Protein AF-A0A970JSK6-F1 (afdb_monomer_lite)

Radius of gyration: 18.25 Å; chains: 1; bounding box: 42×21×58 Å

Structure (mmCIF, N/CA/C/O backbone):
data_AF-A0A970JSK6-F1
#
_entry.id   AF-A0A970JSK6-F1
#
loop_
_atom_site.group_PDB
_atom_site.id
_atom_site.type_symbol
_atom_site.label_atom_id
_atom_site.label_alt_id
_atom_site.label_comp_id
_atom_site.label_asym_id
_atom_site.label_entity_id
_atom_site.label_seq_id
_atom_site.pdbx_PDB_ins_code
_atom_site.Cartn_x
_atom_site.Cartn_y
_atom_site.Cartn_z
_atom_site.occupancy
_atom_site.B_iso_or_equiv
_atom_site.auth_seq_id
_atom_site.auth_comp_id
_atom_site.auth_asym_id
_atom_site.auth_atom_id
_atom_site.pdbx_PDB_model_num
ATOM 1 N N . ASP A 1 1 ? -21.200 -3.493 7.244 1.00 70.06 1 ASP A N 1
ATOM 2 C CA . ASP A 1 1 ? -21.980 -3.657 5.998 1.00 70.06 1 ASP A CA 1
ATOM 3 C C . ASP A 1 1 ? -21.885 -2.458 5.068 1.00 70.06 1 ASP A C 1
ATOM 5 O O . ASP A 1 1 ? -21.465 -2.655 3.939 1.00 70.06 1 ASP A O 1
ATOM 9 N N . ASP A 1 2 ? -22.147 -1.233 5.534 1.00 89.06 2 ASP A N 1
ATOM 10 C CA . ASP A 1 2 ? -22.058 -0.012 4.705 1.00 89.06 2 ASP A CA 1
ATOM 11 C C . ASP A 1 2 ? -20.698 0.167 3.986 1.00 89.06 2 ASP A C 1
ATOM 13 O O . ASP A 1 2 ? -20.644 0.281 2.766 1.00 89.06 2 ASP A O 1
ATOM 17 N N . VAL A 1 3 ? -19.576 0.049 4.708 1.00 91.75 3 VAL A N 1
ATOM 18 C CA . VAL A 1 3 ? -18.224 0.194 4.122 1.00 91.75 3 VAL A CA 1
ATOM 19 C C . VAL A 1 3 ? -17.945 -0.815 2.999 1.00 91.75 3 VAL A C 1
ATOM 21 O O . VAL A 1 3 ? -17.357 -0.470 1.978 1.00 91.75 3 VAL A O 1
ATOM 24 N N . ARG A 1 4 ? -18.391 -2.067 3.158 1.00 92.44 4 ARG A N 1
ATOM 25 C CA . ARG A 1 4 ? -18.199 -3.117 2.144 1.00 92.44 4 ARG A CA 1
ATOM 26 C C . ARG A 1 4 ? -18.942 -2.796 0.857 1.00 92.44 4 ARG A C 1
ATOM 28 O O . ARG A 1 4 ? -18.414 -3.032 -0.226 1.00 92.44 4 ARG A O 1
ATOM 35 N N . GLN A 1 5 ? -20.150 -2.250 0.990 1.00 94.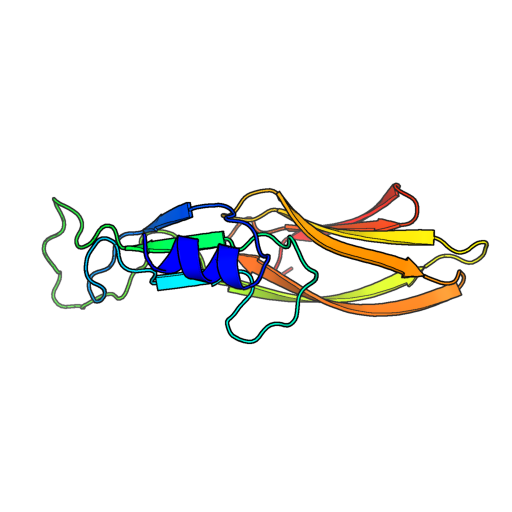25 5 GLN A N 1
ATOM 36 C CA . GLN A 1 5 ? -20.944 -1.822 -0.152 1.00 94.25 5 GLN A CA 1
ATOM 37 C C . GLN A 1 5 ? -20.266 -0.655 -0.873 1.00 94.25 5 GLN A C 1
ATOM 39 O O . GLN A 1 5 ? -20.123 -0.710 -2.086 1.00 94.25 5 GLN A O 1
ATOM 44 N N . GLN A 1 6 ? -19.741 0.331 -0.139 1.00 94.12 6 GLN A N 1
ATOM 45 C CA . GLN A 1 6 ? -19.009 1.458 -0.731 1.00 94.12 6 GLN A CA 1
ATOM 46 C C . GLN A 1 6 ? -17.767 1.008 -1.516 1.00 94.12 6 GLN A C 1
ATOM 48 O O . GLN A 1 6 ? -17.524 1.497 -2.617 1.00 94.12 6 GLN A O 1
ATOM 53 N N . ILE A 1 7 ? -17.003 0.045 -0.987 1.00 95.69 7 ILE A N 1
ATOM 54 C CA . ILE A 1 7 ? -15.864 -0.560 -1.697 1.00 95.69 7 ILE A CA 1
ATOM 55 C C . ILE A 1 7 ? -16.340 -1.212 -3.005 1.00 95.69 7 ILE A C 1
ATOM 57 O O . ILE A 1 7 ? -15.760 -0.968 -4.064 1.00 95.69 7 ILE A O 1
ATOM 61 N N . ALA A 1 8 ? -17.410 -2.007 -2.947 1.00 95.44 8 ALA A N 1
ATOM 62 C CA . ALA A 1 8 ? -17.946 -2.698 -4.116 1.00 95.44 8 ALA A CA 1
ATOM 63 C C . ALA A 1 8 ? -18.519 -1.735 -5.173 1.00 95.44 8 ALA A C 1
ATOM 65 O O . ALA A 1 8 ? -18.286 -1.935 -6.364 1.00 95.44 8 ALA A O 1
ATOM 66 N N . ASP A 1 9 ? -19.216 -0.676 -4.753 1.00 96.44 9 ASP A N 1
ATOM 67 C CA . ASP A 1 9 ? -19.825 0.328 -5.638 1.00 96.44 9 ASP A CA 1
ATOM 68 C C . ASP A 1 9 ? -18.771 1.119 -6.429 1.00 96.44 9 ASP A C 1
ATOM 70 O O . ASP A 1 9 ? -19.024 1.553 -7.553 1.00 96.44 9 ASP A O 1
ATOM 74 N N . LEU A 1 10 ? -17.564 1.258 -5.873 1.00 95.25 10 LEU A N 1
ATOM 75 C CA . LEU A 1 10 ? -16.401 1.847 -6.544 1.00 95.25 10 LEU A CA 1
ATOM 76 C C . LEU A 1 10 ? -15.659 0.851 -7.456 1.00 95.25 10 LEU A C 1
ATOM 78 O O . LEU A 1 10 ? -14.653 1.206 -8.067 1.00 95.25 10 LEU A O 1
ATOM 82 N N . GLY A 1 11 ? -16.119 -0.400 -7.548 1.00 96.38 11 GLY A N 1
ATOM 83 C CA . GLY A 1 11 ? -15.438 -1.466 -8.283 1.00 96.38 11 GLY A CA 1
ATOM 84 C C . GLY A 1 11 ? -14.153 -1.955 -7.607 1.00 96.38 11 GLY A C 1
ATOM 85 O O . GLY A 1 11 ? -13.340 -2.619 -8.251 1.00 96.38 11 GLY A O 1
ATOM 86 N N . LEU A 1 12 ? -13.949 -1.631 -6.329 1.00 96.88 12 LEU A N 1
ATOM 87 C CA . LEU A 1 12 ? -12.811 -2.071 -5.525 1.00 96.88 12 LEU A CA 1
ATOM 88 C C . LEU A 1 12 ? -13.133 -3.404 -4.828 1.00 96.88 12 LEU A C 1
ATOM 90 O O . LEU A 1 12 ? -14.256 -3.911 -4.881 1.00 96.88 12 LEU A O 1
ATOM 94 N N . LYS A 1 13 ? -12.136 -4.009 -4.180 1.00 95.94 13 LYS A N 1
ATOM 95 C CA . LYS A 1 13 ? -12.277 -5.276 -3.447 1.00 95.94 13 LYS A CA 1
ATOM 96 C C . LYS A 1 13 ? -11.941 -5.093 -1.975 1.00 95.94 13 LYS A C 1
ATOM 98 O O . LYS A 1 13 ? -11.033 -4.345 -1.633 1.00 95.94 13 LYS A O 1
ATOM 103 N N . GLU A 1 14 ? -12.634 -5.820 -1.102 1.00 95.31 14 GLU A N 1
ATOM 104 C CA . GLU A 1 14 ? -12.228 -5.918 0.303 1.00 95.31 14 GLU A CA 1
ATOM 105 C C . GLU A 1 14 ? -10.848 -6.593 0.397 1.00 95.31 14 GLU A C 1
ATOM 107 O O . GLU A 1 14 ? -10.594 -7.623 -0.237 1.00 95.31 14 GLU A O 1
ATOM 112 N N . GLY A 1 15 ? -9.949 -5.964 1.150 1.00 95.25 15 GLY A N 1
ATOM 113 C CA . GLY A 1 15 ? -8.629 -6.470 1.499 1.00 95.25 15 GLY A CA 1
ATOM 114 C C . GLY A 1 15 ? -8.600 -7.101 2.892 1.00 95.25 15 GLY A C 1
ATOM 115 O O . GLY A 1 15 ? -9.566 -7.715 3.342 1.00 95.25 15 GLY A O 1
ATOM 116 N N . ALA A 1 16 ? -7.468 -6.974 3.579 1.00 93.69 16 ALA A N 1
ATOM 117 C CA . ALA A 1 16 ? -7.308 -7.429 4.954 1.00 93.69 16 ALA A CA 1
ATOM 118 C C . ALA A 1 16 ? -8.130 -6.569 5.930 1.00 93.69 16 ALA A C 1
ATOM 120 O O . ALA A 1 16 ? -8.223 -5.354 5.769 1.00 93.69 16 ALA A O 1
ATOM 121 N N . LEU A 1 17 ? -8.690 -7.199 6.965 1.00 93.06 17 LEU A N 1
ATOM 122 C CA . LEU A 1 17 ? -9.372 -6.524 8.070 1.00 93.06 17 LEU A CA 1
ATOM 123 C C . LEU A 1 17 ? -8.577 -6.746 9.357 1.00 93.06 17 LEU A C 1
ATOM 125 O O . LEU A 1 17 ? -8.531 -7.867 9.865 1.00 93.06 17 LEU A O 1
ATOM 129 N N . ILE A 1 18 ? -7.975 -5.687 9.889 1.00 90.25 18 ILE A N 1
ATOM 130 C CA . ILE A 1 18 ? -7.140 -5.736 11.090 1.00 90.25 18 ILE A CA 1
ATOM 131 C C . ILE A 1 18 ? -7.925 -5.174 12.286 1.00 90.25 18 ILE A C 1
ATOM 133 O O . ILE A 1 18 ? -8.353 -4.019 12.252 1.00 90.25 18 ILE A O 1
ATOM 137 N N . PRO A 1 19 ? -8.170 -5.969 13.340 1.00 89.81 19 PRO A N 1
ATOM 138 C CA . PRO A 1 19 ? -8.785 -5.471 14.562 1.00 89.81 19 PRO A CA 1
ATOM 139 C C . PRO A 1 19 ? -7.754 -4.760 15.446 1.00 89.81 19 PRO A C 1
ATOM 141 O O . PRO A 1 19 ? -6.721 -5.339 15.771 1.00 89.81 19 PRO A O 1
ATOM 144 N N . GLU A 1 20 ? -8.074 -3.560 15.929 1.00 88.06 20 GLU A N 1
ATOM 145 C CA . GLU A 1 20 ? -7.267 -2.862 16.941 1.00 88.06 20 GLU A CA 1
ATOM 146 C C . GLU A 1 20 ? -8.140 -2.293 18.058 1.00 88.06 20 GLU A C 1
ATOM 148 O O . GLU A 1 20 ? -9.278 -1.884 17.836 1.00 88.06 20 GLU A O 1
ATOM 153 N N . TYR A 1 21 ? -7.625 -2.259 19.286 1.00 85.31 21 TYR A N 1
ATOM 154 C CA . TYR A 1 21 ? -8.328 -1.598 20.383 1.00 85.31 21 TYR A CA 1
ATOM 155 C C . TYR A 1 21 ? -8.252 -0.078 20.235 1.00 85.31 21 TYR A C 1
ATOM 157 O O . TYR A 1 21 ? -7.238 0.473 19.812 1.00 85.31 21 TYR A O 1
ATOM 165 N N . SER A 1 22 ? -9.325 0.608 20.626 1.00 81.44 22 SER A N 1
ATOM 166 C CA . SER A 1 22 ? -9.381 2.067 20.616 1.00 81.44 22 SER A CA 1
ATOM 167 C C . SER A 1 22 ? -10.117 2.586 21.843 1.00 81.44 22 SER A C 1
ATOM 169 O O . SER A 1 22 ? -11.208 2.128 22.185 1.00 81.44 22 SER A O 1
ATOM 171 N N . THR A 1 23 ? -9.520 3.579 22.498 1.00 80.00 23 THR A N 1
ATOM 172 C CA . THR A 1 23 ? -10.132 4.301 23.621 1.00 80.00 23 THR A CA 1
ATOM 173 C C . THR A 1 23 ? -11.006 5.467 23.164 1.00 80.00 23 THR A C 1
ATOM 175 O O . THR A 1 23 ? -11.846 5.938 23.929 1.00 80.00 23 THR A O 1
ATOM 178 N N . THR A 1 24 ? -10.835 5.922 21.920 1.00 82.25 24 THR A N 1
ATOM 179 C CA . THR A 1 24 ? -11.514 7.097 21.355 1.00 82.25 24 THR A CA 1
ATOM 180 C C . THR A 1 24 ? -12.518 6.748 20.264 1.00 82.25 24 THR A C 1
ATOM 182 O O . THR A 1 24 ? -13.434 7.532 20.018 1.00 82.25 24 THR A O 1
ATOM 185 N N . THR A 1 25 ? -12.375 5.588 19.618 1.00 87.19 25 THR A N 1
ATOM 186 C CA . THR A 1 25 ? -13.255 5.167 18.525 1.00 87.19 25 THR A CA 1
ATOM 187 C C . THR A 1 25 ? -14.176 4.033 18.976 1.00 87.19 25 THR A C 1
ATOM 189 O O . THR A 1 25 ? -13.678 3.011 19.460 1.00 87.19 25 THR A O 1
ATOM 192 N N . PRO A 1 26 ? -15.507 4.159 18.796 1.00 90.81 26 PRO A N 1
ATOM 193 C CA . PRO A 1 26 ? -16.450 3.093 19.112 1.00 90.81 26 PRO A CA 1
ATOM 194 C C . PRO A 1 26 ? -16.100 1.778 18.422 1.00 90.81 26 PRO A C 1
ATOM 196 O O . PRO A 1 26 ? -15.526 1.766 17.334 1.00 90.81 26 PRO A O 1
ATOM 199 N N . LYS A 1 27 ? -16.484 0.669 19.054 1.00 91.56 27 LYS A N 1
ATOM 200 C CA . LYS A 1 27 ? -16.338 -0.664 18.476 1.00 91.56 27 LYS A CA 1
ATOM 201 C C . LYS A 1 27 ? -17.035 -0.751 17.106 1.00 91.56 27 LYS A C 1
ATOM 203 O O . LYS A 1 27 ? -18.078 -0.134 16.904 1.00 91.56 27 LYS A O 1
ATOM 208 N N . ASP A 1 28 ? -16.452 -1.540 16.207 1.00 92.50 28 ASP A N 1
ATOM 209 C CA . ASP A 1 28 ? -16.921 -1.854 14.850 1.00 92.50 28 ASP A CA 1
ATOM 210 C C . ASP A 1 28 ? -16.899 -0.667 13.867 1.00 92.50 28 ASP A C 1
ATOM 212 O O . ASP A 1 28 ? -17.513 -0.710 12.801 1.00 92.50 28 ASP A O 1
ATOM 216 N N . VAL A 1 29 ? -16.143 0.385 14.193 1.00 93.19 29 VAL A N 1
ATOM 217 C CA . VAL A 1 29 ? -15.900 1.536 13.313 1.00 93.19 29 VAL A CA 1
ATOM 218 C C . VAL A 1 29 ? -14.512 1.430 12.683 1.00 93.19 29 VAL A C 1
ATOM 220 O O . VAL A 1 29 ? -13.536 1.112 13.365 1.00 93.19 29 VAL A O 1
ATOM 223 N N . VAL A 1 30 ? -14.423 1.713 11.380 1.00 92.81 30 VAL A N 1
ATOM 224 C CA . VAL A 1 30 ? -13.148 1.808 10.656 1.00 92.81 30 VAL A CA 1
ATOM 225 C C . VAL A 1 30 ? -12.352 2.995 11.190 1.00 92.81 30 VAL A C 1
ATOM 227 O O . VAL A 1 30 ? -12.834 4.125 11.208 1.00 92.81 30 VAL A O 1
ATOM 230 N N . ILE A 1 31 ? -11.128 2.714 11.612 1.00 90.81 31 ILE A N 1
ATOM 231 C CA . ILE A 1 31 ? -10.169 3.683 12.153 1.00 90.81 31 ILE A CA 1
ATOM 232 C C . ILE A 1 31 ? -9.100 4.040 11.125 1.00 90.81 31 ILE A C 1
ATOM 234 O O . ILE A 1 31 ? -8.570 5.147 11.154 1.00 90.81 31 ILE A O 1
ATOM 238 N N . GLU A 1 32 ? -8.816 3.136 10.187 1.00 91.75 32 GLU A N 1
ATOM 239 C CA . GLU A 1 32 ? -7.802 3.350 9.164 1.00 91.75 32 GLU A CA 1
ATOM 240 C C . GLU A 1 32 ? -8.083 2.532 7.902 1.00 91.75 32 GLU A C 1
ATOM 242 O O . GLU A 1 32 ? -8.768 1.509 7.955 1.00 91.75 32 GLU A O 1
ATOM 247 N N . GLN A 1 33 ? -7.534 2.978 6.772 1.00 93.31 33 GLN A N 1
ATOM 248 C CA . GLN A 1 33 ? -7.583 2.254 5.509 1.00 93.31 33 GLN A CA 1
ATOM 249 C C . GLN A 1 33 ? -6.290 2.394 4.703 1.00 93.31 33 GLN A C 1
ATOM 251 O O . GLN A 1 33 ? -5.606 3.420 4.767 1.00 93.31 33 GLN A O 1
ATOM 256 N N . ASP A 1 34 ? -6.029 1.372 3.895 1.00 93.69 34 ASP A N 1
ATOM 257 C CA . ASP A 1 34 ? -5.013 1.335 2.850 1.00 93.69 34 ASP A CA 1
ATOM 258 C C . ASP A 1 34 ? -5.643 0.779 1.558 1.00 93.69 34 ASP A C 1
ATOM 260 O O . ASP A 1 34 ? -6.135 -0.347 1.572 1.00 93.69 34 ASP A O 1
ATOM 264 N N . PRO A 1 35 ? -5.672 1.522 0.442 1.00 93.88 35 PRO A N 1
ATOM 265 C CA . PRO A 1 35 ? -5.010 2.801 0.228 1.00 93.88 35 PRO A CA 1
ATOM 266 C C . PRO A 1 35 ? -5.659 3.950 1.027 1.00 93.88 35 PRO A C 1
ATOM 268 O O . PRO A 1 35 ? -6.816 3.849 1.440 1.00 93.88 35 PRO A O 1
ATOM 271 N N . PRO A 1 36 ? -4.938 5.064 1.251 1.00 92.56 36 PRO A N 1
ATOM 272 C CA . PRO A 1 36 ? -5.483 6.235 1.930 1.00 92.56 36 PRO A CA 1
ATOM 273 C C . PRO A 1 36 ? -6.713 6.837 1.219 1.00 92.56 36 PRO A C 1
ATOM 275 O O . PRO A 1 36 ? -6.882 6.687 0.007 1.00 92.56 36 PRO A O 1
ATOM 278 N N . PRO A 1 37 ? -7.558 7.602 1.938 1.00 91.25 37 PRO A N 1
ATOM 279 C CA . PRO A 1 37 ? -8.685 8.285 1.317 1.00 91.25 37 PRO A CA 1
ATOM 280 C C . PRO A 1 37 ? -8.241 9.192 0.162 1.00 91.25 37 PRO A C 1
ATOM 282 O O . PRO A 1 37 ? -7.304 9.979 0.315 1.00 91.25 37 PRO A O 1
ATOM 285 N N . ARG A 1 38 ? -9.000 9.164 -0.943 1.00 92.12 38 ARG A N 1
ATOM 286 C CA . ARG A 1 38 ? -8.756 9.936 -2.181 1.00 92.12 38 ARG A CA 1
ATOM 287 C C . ARG A 1 38 ? -7.524 9.499 -2.987 1.00 92.12 38 ARG A C 1
ATOM 289 O O . ARG A 1 38 ? -7.124 10.226 -3.891 1.00 92.12 38 ARG A O 1
ATOM 296 N N . THR A 1 39 ? -6.938 8.340 -2.693 1.00 92.25 39 THR A N 1
ATOM 297 C CA . THR A 1 39 ? -5.949 7.719 -3.579 1.00 92.25 39 THR A CA 1
ATOM 298 C C . THR A 1 39 ? -6.640 7.162 -4.823 1.00 92.25 39 THR A C 1
ATOM 300 O O . THR A 1 39 ? -7.634 6.446 -4.719 1.00 92.25 39 THR A O 1
ATOM 303 N N . GLU A 1 40 ? -6.113 7.497 -5.997 1.00 92.69 40 GLU A N 1
ATOM 304 C CA . GLU A 1 40 ? -6.528 6.904 -7.266 1.00 92.69 40 GLU A CA 1
ATOM 305 C C . GLU A 1 40 ? -5.856 5.537 -7.429 1.00 92.69 40 GLU A C 1
ATOM 307 O O . GLU A 1 40 ? -4.645 5.409 -7.248 1.00 92.69 40 GLU A O 1
ATOM 312 N N . VAL A 1 41 ? -6.654 4.513 -7.721 1.00 93.81 41 VAL A N 1
ATOM 313 C CA . VAL A 1 41 ? -6.208 3.126 -7.887 1.00 93.81 41 VAL A CA 1
ATOM 314 C C . VAL A 1 41 ? -6.951 2.476 -9.045 1.00 93.81 41 VAL A C 1
ATOM 316 O O . VAL A 1 41 ? -8.019 2.934 -9.454 1.00 93.81 41 VAL A O 1
ATOM 319 N N . GLU A 1 42 ? -6.398 1.383 -9.558 1.00 93.38 42 GLU A N 1
ATOM 320 C CA . GLU A 1 42 ? -7.053 0.598 -10.597 1.00 93.38 42 GLU A CA 1
ATOM 321 C C . GLU A 1 42 ? -8.327 -0.094 -10.087 1.00 93.38 42 GLU A C 1
ATOM 323 O O . GLU A 1 42 ? -8.469 -0.441 -8.910 1.00 93.38 42 GLU A O 1
ATOM 328 N N . VAL A 1 43 ? -9.261 -0.355 -11.002 1.00 94.75 43 VAL A N 1
ATOM 329 C CA . VAL A 1 43 ? -10.461 -1.143 -10.698 1.00 94.75 43 VAL A CA 1
ATOM 330 C C . VAL A 1 43 ? -10.056 -2.528 -10.191 1.00 94.75 43 VAL A C 1
ATOM 332 O O . VAL A 1 43 ? -9.207 -3.207 -10.764 1.00 94.75 43 VAL A O 1
ATOM 335 N N . GLY A 1 44 ? -10.705 -2.979 -9.121 1.00 95.56 44 GLY A N 1
ATOM 336 C CA . GLY A 1 44 ? -10.416 -4.252 -8.472 1.00 95.56 44 GLY A CA 1
ATOM 337 C C . GLY A 1 44 ? -9.281 -4.201 -7.448 1.00 95.56 44 GLY A C 1
ATOM 338 O O . GLY A 1 44 ? -8.980 -5.252 -6.873 1.00 95.56 44 GLY A O 1
ATOM 339 N N . TRP A 1 45 ? -8.692 -3.025 -7.194 1.00 96.25 45 TRP A N 1
ATOM 340 C CA . TRP A 1 45 ? -7.724 -2.823 -6.116 1.00 96.25 45 TRP A CA 1
ATOM 341 C C . TRP A 1 45 ? -8.296 -3.227 -4.755 1.00 96.25 45 TRP A C 1
ATOM 343 O O . TRP A 1 45 ? -9.486 -3.045 -4.487 1.00 96.25 45 TRP A O 1
ATOM 353 N N . LYS A 1 46 ? -7.446 -3.781 -3.886 1.00 96.00 46 LYS A N 1
ATOM 354 C CA . LYS A 1 46 ? -7.842 -4.210 -2.540 1.00 96.00 46 LYS A CA 1
ATOM 355 C C . LYS A 1 46 ? -7.748 -3.055 -1.547 1.00 96.00 46 LYS A C 1
ATOM 357 O O . LYS A 1 46 ? -6.703 -2.425 -1.445 1.00 96.00 46 LYS A O 1
ATOM 362 N N . VAL A 1 47 ? -8.811 -2.838 -0.779 1.00 96.81 47 VAL A N 1
ATOM 363 C CA . VAL A 1 47 ? -8.851 -1.877 0.328 1.00 96.81 47 VAL A CA 1
ATOM 364 C C . VAL A 1 47 ? -8.750 -2.635 1.647 1.00 96.81 47 VAL A C 1
ATOM 366 O O . VAL A 1 47 ? -9.687 -3.323 2.053 1.00 96.81 47 VAL A O 1
ATOM 369 N N . ASN A 1 48 ? -7.600 -2.532 2.300 1.00 96.00 48 ASN A N 1
ATOM 370 C CA . ASN A 1 48 ? -7.370 -3.039 3.643 1.00 96.00 48 ASN A CA 1
ATOM 371 C C . ASN A 1 48 ? -7.916 -2.039 4.664 1.00 96.00 48 ASN A C 1
ATOM 373 O O . ASN A 1 48 ? -7.793 -0.829 4.477 1.00 96.00 48 ASN A O 1
ATOM 377 N N . LEU A 1 49 ? -8.510 -2.536 5.745 1.00 94.50 49 LEU A N 1
ATOM 378 C CA . LEU A 1 49 ? -9.125 -1.715 6.782 1.00 94.50 49 LEU A CA 1
ATOM 379 C C . LEU A 1 49 ? -8.608 -2.120 8.154 1.00 94.50 49 LEU A C 1
ATOM 381 O O . LEU A 1 49 ? -8.484 -3.305 8.460 1.00 94.50 49 LEU A O 1
ATOM 385 N N . VAL A 1 50 ? -8.405 -1.128 9.009 1.00 92.62 50 VAL A N 1
ATOM 386 C CA . VAL A 1 50 ? -8.252 -1.326 10.448 1.00 92.62 50 VAL A CA 1
ATOM 387 C C . VAL A 1 50 ? -9.555 -0.884 11.110 1.00 92.62 50 VAL A C 1
ATOM 389 O O . VAL A 1 50 ? -10.086 0.183 10.785 1.00 92.62 50 VAL A O 1
ATOM 392 N N . TYR A 1 51 ? -10.103 -1.691 12.017 1.00 92.75 51 TYR A N 1
ATOM 393 C CA . TYR A 1 51 ? -11.360 -1.391 12.706 1.00 92.75 51 TYR A CA 1
ATOM 394 C C . TYR A 1 51 ? -11.243 -1.550 14.223 1.00 92.75 51 TYR A C 1
ATOM 396 O O . TYR A 1 51 ? -10.513 -2.401 14.732 1.00 92.75 51 TYR A O 1
ATOM 404 N N . SER A 1 52 ? -11.986 -0.714 14.946 1.00 91.94 52 SER A N 1
ATOM 405 C CA . SER A 1 52 ? -11.950 -0.663 16.404 1.00 91.94 52 SER A CA 1
ATOM 406 C C . SER A 1 52 ? -12.638 -1.876 17.038 1.00 91.94 52 SER A C 1
ATOM 408 O O . SER A 1 52 ? -13.791 -2.183 16.740 1.00 91.94 52 SER A O 1
ATOM 410 N N . GLN A 1 53 ? -11.974 -2.519 17.995 1.00 90.25 53 GLN A N 1
ATOM 411 C CA . GLN A 1 53 ? -12.558 -3.499 18.920 1.00 90.25 53 GLN A CA 1
ATOM 412 C C . GLN A 1 53 ? -13.191 -2.840 20.159 1.00 90.25 53 GLN A C 1
ATOM 414 O O . GLN A 1 53 ? -13.758 -3.530 21.009 1.00 90.25 53 GLN A O 1
ATOM 419 N N . GLY A 1 54 ? -13.132 -1.509 20.262 1.00 86.19 54 GLY A N 1
ATOM 420 C CA . GLY A 1 54 ? -13.493 -0.755 21.459 1.00 86.19 54 GLY A CA 1
ATOM 421 C C . GLY A 1 54 ? -12.412 -0.830 22.539 1.00 86.19 54 GLY A C 1
ATOM 422 O O . GLY A 1 54 ? -11.234 -1.038 22.246 1.00 86.19 54 GLY A O 1
ATOM 423 N N . LEU A 1 55 ? -12.814 -0.646 23.798 1.00 81.94 55 LEU A N 1
ATOM 424 C CA . LEU A 1 55 ? -11.901 -0.705 24.940 1.00 81.94 55 LEU A CA 1
ATOM 425 C C . LEU A 1 55 ? -11.444 -2.150 25.222 1.00 81.94 55 LEU A C 1
ATOM 427 O O . LEU A 1 55 ? -12.272 -3.064 25.176 1.00 81.94 55 LEU A O 1
ATOM 431 N N . PRO A 1 56 ? -10.173 -2.372 25.606 1.00 76.00 56 PRO A N 1
ATOM 432 C CA . PRO A 1 56 ? -9.725 -3.671 26.098 1.00 76.00 56 PRO A CA 1
ATOM 433 C C . PRO A 1 56 ? -10.505 -4.076 27.357 1.00 76.00 56 PRO A C 1
ATOM 435 O O . PRO A 1 56 ? -10.633 -3.289 28.295 1.00 76.00 56 PRO A O 1
ATOM 438 N N . THR A 1 57 ? -10.967 -5.326 27.442 1.00 65.31 57 THR A N 1
ATOM 439 C CA . THR A 1 57 ? -11.812 -5.843 28.543 1.00 65.31 57 THR A CA 1
ATOM 440 C C . THR A 1 57 ? -11.137 -5.910 29.926 1.00 65.31 57 THR A C 1
ATOM 442 O O . THR A 1 57 ? -11.771 -6.341 30.885 1.00 65.31 57 THR A O 1
ATOM 445 N N . GLY A 1 58 ? -9.876 -5.483 30.064 1.00 60.81 58 GLY A N 1
ATOM 446 C CA . GLY A 1 58 ? -9.110 -5.537 31.320 1.00 60.81 58 GLY A CA 1
ATOM 447 C C . GLY A 1 58 ? -8.237 -4.314 31.630 1.00 60.81 58 GLY A C 1
ATOM 448 O O . GLY A 1 58 ? -7.516 -4.336 32.624 1.00 60.81 58 GLY A O 1
ATOM 449 N N . GLY A 1 59 ? -8.281 -3.255 30.815 1.00 51.75 59 GLY A N 1
ATOM 450 C CA . GLY A 1 59 ? -7.480 -2.047 31.027 1.00 51.75 59 GLY A CA 1
ATOM 451 C C . GLY A 1 59 ? -8.268 -0.982 31.782 1.00 51.75 59 GLY A C 1
ATOM 452 O O . GLY A 1 59 ? -9.166 -0.360 31.220 1.00 51.75 59 GLY A O 1
ATOM 453 N N . ARG A 1 60 ? -7.935 -0.740 33.054 1.00 48.19 60 ARG A N 1
ATOM 454 C CA . ARG A 1 60 ? -8.306 0.522 33.709 1.00 48.19 60 ARG A CA 1
ATOM 455 C C . ARG A 1 60 ? -7.571 1.638 32.951 1.00 48.19 60 AR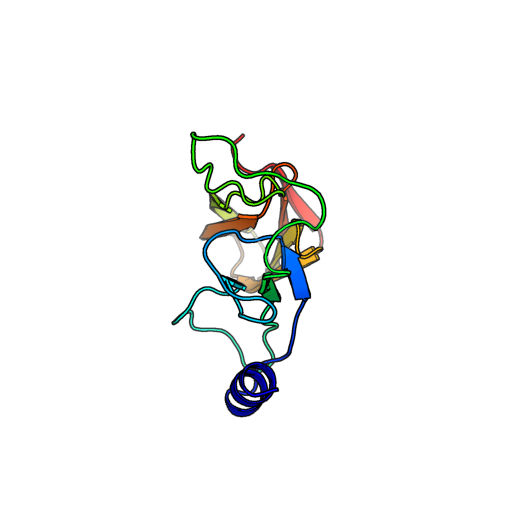G A C 1
ATOM 457 O O . ARG A 1 60 ? -6.373 1.468 32.745 1.00 48.19 60 ARG A O 1
ATOM 464 N N . PRO A 1 61 ? -8.224 2.743 32.547 1.00 50.53 61 PRO A N 1
ATOM 465 C CA . PRO A 1 61 ? -7.487 3.881 32.021 1.00 50.53 61 PRO A CA 1
ATOM 466 C C . PRO A 1 61 ? -6.568 4.355 33.145 1.00 50.53 61 PRO A C 1
ATOM 468 O O . PRO A 1 61 ? -7.043 4.716 34.228 1.00 50.53 61 PRO A O 1
ATOM 471 N N . ASP A 1 62 ? -5.259 4.275 32.942 1.00 53.06 62 ASP A N 1
ATOM 472 C CA . ASP A 1 62 ? -4.369 5.098 33.735 1.00 53.06 62 ASP A CA 1
ATOM 473 C C . ASP A 1 62 ? -4.641 6.569 33.392 1.00 53.06 62 ASP A C 1
ATOM 475 O O . ASP A 1 62 ? -5.252 6.931 32.382 1.00 53.06 62 ASP A O 1
ATOM 479 N N . SER A 1 63 ? -4.260 7.443 34.312 1.00 45.47 63 SER A N 1
ATOM 480 C CA . SER A 1 63 ? -4.499 8.883 34.232 1.00 45.47 63 SER A CA 1
ATOM 481 C C . SER A 1 63 ? -3.727 9.585 33.106 1.00 45.47 63 SER A C 1
ATOM 483 O O . SER A 1 63 ? -3.826 10.803 32.998 1.00 45.47 63 SER A O 1
ATOM 485 N N . GLU A 1 64 ? -2.981 8.852 32.275 1.00 49.34 64 GLU A N 1
ATOM 486 C CA . GLU A 1 64 ? -2.203 9.404 31.162 1.00 49.34 64 GLU A CA 1
ATOM 487 C C . GLU A 1 64 ? -2.862 9.245 29.793 1.00 49.34 64 GLU A C 1
ATOM 489 O O . GLU A 1 64 ? -2.272 9.675 28.808 1.00 49.34 64 GLU A O 1
ATOM 494 N N . GLY A 1 65 ? -4.090 8.710 29.709 1.00 44.69 65 GLY A N 1
ATOM 495 C CA . GLY A 1 65 ? -4.907 8.822 28.495 1.00 44.69 65 GLY A CA 1
ATOM 496 C C . GLY A 1 65 ? -4.141 8.439 27.230 1.00 44.69 65 GLY A C 1
ATOM 497 O O . GLY A 1 65 ? -4.235 9.132 26.216 1.00 44.69 65 GLY A O 1
ATOM 498 N N . ILE A 1 66 ? -3.313 7.393 27.316 1.00 43.06 66 ILE A N 1
ATOM 499 C CA . ILE A 1 66 ? -2.404 7.070 26.229 1.00 43.06 66 ILE A CA 1
ATOM 500 C C . ILE A 1 66 ? -3.268 6.605 25.059 1.00 43.06 66 ILE A C 1
ATOM 502 O O . ILE A 1 66 ? -3.936 5.570 25.111 1.00 43.06 66 ILE A O 1
ATOM 506 N N . HIS A 1 67 ? -3.262 7.410 24.000 1.00 46.47 67 HIS A N 1
ATOM 507 C CA . HIS A 1 67 ? -3.704 7.071 22.653 1.00 46.47 67 HIS A CA 1
ATOM 508 C C . HIS A 1 67 ? -2.807 5.957 22.090 1.00 46.47 67 HIS A C 1
ATOM 510 O O . HIS A 1 67 ? -2.075 6.166 21.127 1.00 46.47 67 HIS A O 1
ATOM 516 N N . HIS A 1 68 ? -2.776 4.795 22.737 1.00 47.06 68 HIS A N 1
ATOM 517 C CA . HIS A 1 68 ? -1.977 3.672 22.286 1.00 47.06 68 HIS A CA 1
ATOM 518 C C . HIS A 1 68 ? -2.883 2.750 21.485 1.00 47.06 68 HIS A C 1
ATOM 520 O O . HIS A 1 68 ? -3.674 1.986 22.042 1.00 47.06 68 HIS A O 1
ATOM 526 N N . TRP A 1 69 ? -2.761 2.836 20.163 1.00 52.19 69 TRP A N 1
ATOM 527 C CA . TRP A 1 69 ? -2.949 1.661 19.324 1.00 52.19 69 TRP A CA 1
ATOM 528 C C . TRP A 1 69 ? -2.113 0.548 19.969 1.00 52.19 69 TRP A C 1
ATOM 530 O O . TRP A 1 69 ? -0.926 0.738 20.208 1.00 52.19 69 TRP A O 1
ATOM 540 N N . THR A 1 70 ? -2.721 -0.569 20.369 1.00 51.97 70 THR A N 1
ATOM 541 C CA . THR A 1 70 ? -1.984 -1.650 21.060 1.00 51.97 70 THR A CA 1
ATOM 542 C C . THR A 1 70 ? -1.017 -2.395 20.141 1.00 51.97 70 THR A C 1
ATOM 544 O O . THR A 1 70 ? -0.262 -3.245 20.605 1.00 51.97 70 THR A O 1
ATOM 547 N N . THR A 1 71 ? -1.063 -2.080 18.851 1.00 52.69 71 THR A N 1
ATOM 548 C CA . THR A 1 71 ? -0.111 -2.493 17.831 1.00 52.69 71 THR A CA 1
ATOM 549 C C . THR A 1 71 ? 0.709 -1.253 17.497 1.00 52.69 71 THR A C 1
ATOM 551 O O . THR A 1 71 ? 0.145 -0.188 17.253 1.00 52.69 71 THR A O 1
ATOM 554 N N . ASP A 1 72 ? 2.027 -1.362 17.469 1.00 59.56 72 ASP A N 1
ATOM 555 C CA . ASP A 1 72 ? 2.969 -0.323 17.040 1.00 59.56 72 ASP A CA 1
ATOM 556 C C . ASP A 1 72 ? 2.888 -0.034 15.527 1.00 59.56 72 ASP A C 1
ATOM 558 O O . ASP A 1 72 ? 3.898 0.296 14.911 1.00 59.56 72 ASP A O 1
ATOM 562 N N . GLY A 1 73 ? 1.679 -0.127 14.947 1.00 63.28 73 GLY A N 1
ATOM 563 C CA . GLY A 1 73 ? 1.289 0.038 13.544 1.00 63.28 73 GLY A CA 1
ATOM 564 C C . GLY A 1 73 ? 1.506 1.453 13.007 1.00 63.28 73 GLY A C 1
ATOM 565 O O . GLY A 1 73 ? 0.657 2.044 12.348 1.00 63.28 73 GLY A O 1
ATOM 566 N N . ALA A 1 74 ? 2.655 2.036 13.313 1.00 83.00 74 ALA A N 1
ATOM 567 C CA . ALA A 1 74 ? 3.145 3.245 12.713 1.00 83.00 74 ALA A CA 1
ATOM 568 C C . ALA A 1 74 ? 3.274 3.038 11.204 1.00 83.00 74 ALA A C 1
ATOM 570 O O . ALA A 1 74 ? 3.735 2.004 10.714 1.00 83.00 74 ALA A O 1
ATOM 571 N N . TRP A 1 75 ? 2.865 4.059 10.461 1.00 89.19 75 TRP A N 1
ATOM 572 C CA . TRP A 1 75 ? 3.146 4.130 9.042 1.00 89.19 75 TRP A CA 1
ATOM 573 C C . TRP A 1 75 ? 4.555 4.633 8.822 1.00 89.19 75 TRP A C 1
ATOM 575 O O . TRP A 1 75 ? 4.913 5.725 9.264 1.00 89.19 75 TRP A O 1
ATOM 585 N N . HIS A 1 76 ? 5.301 3.885 8.030 1.00 92.19 76 HIS A N 1
ATOM 586 C CA . HIS A 1 76 ? 6.568 4.320 7.487 1.00 92.19 76 HIS A CA 1
ATOM 587 C C . HIS A 1 76 ? 6.378 4.696 6.020 1.00 92.19 76 HIS A C 1
ATOM 589 O O . HIS A 1 76 ? 5.597 4.075 5.296 1.00 92.19 76 HIS A O 1
ATOM 595 N N . THR A 1 77 ? 7.065 5.752 5.585 1.00 93.19 77 THR A N 1
ATOM 596 C CA . THR A 1 77 ? 7.053 6.208 4.193 1.00 93.19 77 THR A CA 1
ATOM 597 C C . THR A 1 77 ? 8.478 6.258 3.690 1.00 93.19 77 THR A C 1
ATOM 599 O O . THR A 1 77 ? 9.324 6.890 4.310 1.00 93.19 77 THR A O 1
ATOM 602 N N . GLU A 1 78 ? 8.717 5.628 2.550 1.00 92.69 78 GLU A N 1
ATOM 603 C CA . GLU A 1 78 ? 10.035 5.526 1.941 1.00 92.69 78 GLU A CA 1
ATOM 604 C C . GLU A 1 78 ? 9.965 5.926 0.478 1.00 92.69 78 GLU A C 1
ATOM 606 O O . GLU A 1 78 ? 9.037 5.559 -0.238 1.00 92.69 78 GLU A O 1
ATOM 611 N N . THR A 1 79 ? 10.960 6.678 0.019 1.00 95.19 79 THR A N 1
ATOM 612 C CA . THR A 1 79 ? 11.085 7.026 -1.397 1.00 95.19 79 THR A CA 1
ATOM 613 C C . THR A 1 79 ? 12.236 6.236 -1.995 1.00 95.19 79 THR A C 1
ATOM 615 O O . THR A 1 79 ? 13.366 6.295 -1.510 1.00 95.19 79 THR A O 1
ATOM 618 N N . VAL A 1 80 ? 11.948 5.479 -3.050 1.00 95.44 80 VAL A N 1
ATOM 619 C CA . VAL A 1 80 ? 12.926 4.638 -3.737 1.00 95.44 80 VAL A CA 1
ATOM 620 C C . VAL A 1 80 ? 13.088 5.103 -5.178 1.00 95.44 80 VAL A C 1
ATOM 622 O O . VAL A 1 80 ? 12.106 5.337 -5.878 1.00 95.44 80 VAL A O 1
ATOM 625 N N . ASN A 1 81 ? 14.339 5.254 -5.611 1.00 97.12 81 ASN A N 1
ATOM 626 C CA . ASN A 1 81 ? 14.681 5.452 -7.016 1.00 97.12 81 ASN A CA 1
ATOM 627 C C . ASN A 1 81 ? 14.966 4.083 -7.636 1.00 97.12 81 ASN A C 1
ATOM 629 O O . ASN A 1 81 ? 15.848 3.360 -7.170 1.00 97.12 81 ASN A O 1
ATOM 633 N N . ILE A 1 82 ? 14.206 3.730 -8.663 1.00 98.06 82 ILE A N 1
ATOM 634 C CA . ILE A 1 82 ? 14.265 2.438 -9.331 1.00 98.06 82 ILE A CA 1
ATOM 635 C C . ILE A 1 82 ? 14.860 2.665 -10.715 1.00 98.06 82 ILE A C 1
ATOM 637 O O . ILE A 1 82 ? 14.296 3.399 -11.521 1.00 98.06 82 ILE A O 1
ATOM 641 N N . TYR A 1 83 ? 15.992 2.017 -10.988 1.00 98.12 83 TYR A N 1
ATOM 642 C CA . TYR A 1 83 ? 16.607 1.972 -12.312 1.00 98.12 83 TYR A CA 1
ATOM 643 C C . TYR A 1 83 ? 16.294 0.637 -12.987 1.00 98.12 83 TYR A C 1
ATOM 645 O O . TYR A 1 83 ? 16.568 -0.428 -12.431 1.00 98.12 83 TYR A O 1
ATOM 653 N N . VAL A 1 84 ? 15.742 0.703 -14.196 1.00 98.44 84 VAL A N 1
ATOM 654 C CA . VAL A 1 84 ? 15.459 -0.451 -15.045 1.00 98.44 84 VAL A CA 1
ATOM 655 C C . VAL A 1 84 ? 16.665 -0.673 -15.956 1.00 98.44 84 VAL A C 1
ATOM 657 O O . VAL A 1 84 ? 16.959 0.204 -16.771 1.00 98.44 84 VAL A O 1
ATOM 660 N N . PRO A 1 85 ? 17.364 -1.821 -15.854 1.00 98.00 85 PRO A N 1
ATOM 661 C CA . PRO A 1 85 ? 18.566 -2.074 -16.641 1.00 98.00 85 PRO A CA 1
ATOM 662 C C . PRO A 1 85 ? 18.347 -1.908 -18.146 1.00 98.00 85 PRO A C 1
ATOM 664 O O . PRO A 1 85 ? 17.253 -2.170 -18.655 1.00 98.00 85 PRO A O 1
ATOM 667 N N . GLU A 1 86 ? 19.407 -1.511 -18.850 1.00 97.62 86 GLU A N 1
ATOM 668 C CA . GLU A 1 86 ? 19.420 -1.437 -20.311 1.00 97.62 86 GLU A CA 1
ATOM 669 C C . GLU A 1 86 ? 18.946 -2.751 -20.953 1.00 97.62 86 GLU A C 1
ATOM 671 O O . GLU A 1 86 ? 19.222 -3.857 -20.476 1.00 97.62 86 GLU A O 1
ATOM 676 N N . GLY A 1 87 ? 18.230 -2.617 -22.068 1.00 96.44 87 GLY A N 1
ATOM 677 C CA . GLY A 1 87 ? 17.746 -3.731 -22.865 1.00 96.44 87 GLY A CA 1
ATOM 678 C C . GLY A 1 87 ? 16.290 -3.538 -23.259 1.00 96.44 87 GLY A C 1
ATOM 679 O O . GLY A 1 87 ? 15.854 -2.435 -23.584 1.00 96.44 87 GLY A O 1
ATOM 680 N N . ARG A 1 88 ? 15.545 -4.644 -23.266 1.00 97.69 88 ARG A N 1
ATOM 681 C CA . ARG A 1 88 ? 14.105 -4.639 -23.543 1.00 97.69 88 ARG A CA 1
ATOM 682 C C . ARG A 1 88 ? 13.321 -3.969 -22.416 1.00 97.69 88 ARG A C 1
ATOM 684 O O . ARG A 1 88 ? 13.809 -3.878 -21.293 1.00 97.69 88 ARG A O 1
ATOM 691 N N . ASP A 1 89 ? 12.080 -3.616 -22.713 1.00 98.56 89 ASP A N 1
ATOM 692 C CA . ASP A 1 89 ? 11.115 -3.191 -21.705 1.00 98.56 89 ASP A CA 1
ATOM 693 C C . ASP A 1 89 ? 10.879 -4.318 -20.691 1.00 98.56 89 ASP A C 1
ATOM 695 O O . ASP A 1 89 ? 10.840 -5.507 -21.039 1.00 98.56 89 ASP A O 1
ATOM 699 N N . GLN A 1 90 ? 10.768 -3.947 -19.420 1.00 98.62 90 GLN A N 1
ATOM 700 C CA . GLN A 1 90 ? 10.660 -4.880 -18.307 1.00 98.62 90 GLN A CA 1
ATOM 701 C C . GLN A 1 90 ? 9.521 -4.471 -17.391 1.00 98.62 90 GLN A C 1
ATOM 703 O O . GLN A 1 90 ? 9.327 -3.297 -17.094 1.00 98.62 90 GLN A O 1
ATOM 708 N N . GLU A 1 91 ? 8.788 -5.467 -16.912 1.00 98.50 91 GLU A N 1
ATOM 709 C CA . GLU A 1 91 ? 7.830 -5.259 -15.838 1.00 98.50 91 GLU A CA 1
ATOM 710 C C . GLU A 1 91 ? 8.570 -4.944 -14.537 1.00 98.50 91 GLU A C 1
ATOM 712 O O . GLU A 1 91 ? 9.523 -5.640 -14.168 1.00 98.50 91 GLU A O 1
ATOM 717 N N . VAL A 1 92 ? 8.103 -3.912 -13.847 1.00 98.69 92 VAL A N 1
ATOM 718 C CA . VAL A 1 92 ? 8.495 -3.566 -12.490 1.00 98.69 92 VAL A CA 1
ATOM 719 C C . VAL A 1 92 ? 7.306 -3.836 -11.583 1.00 98.69 92 VAL A C 1
ATOM 721 O O . VAL A 1 92 ? 6.222 -3.305 -11.814 1.00 98.69 92 VAL A O 1
ATOM 724 N N . ALA A 1 93 ? 7.518 -4.644 -10.547 1.00 98.38 93 ALA A N 1
ATOM 725 C CA . ALA A 1 93 ? 6.530 -4.902 -9.509 1.00 98.38 93 ALA A CA 1
ATOM 726 C C . ALA A 1 93 ? 7.088 -4.482 -8.147 1.00 98.38 93 ALA A C 1
ATOM 728 O O . ALA A 1 93 ? 8.221 -4.830 -7.806 1.00 98.38 93 ALA A O 1
ATOM 729 N N . ILE A 1 94 ? 6.299 -3.743 -7.369 1.00 98.31 94 ILE A N 1
ATOM 730 C CA . ILE A 1 94 ? 6.656 -3.338 -6.005 1.00 98.31 94 ILE A CA 1
ATOM 731 C C . ILE A 1 94 ? 5.716 -4.051 -5.044 1.00 98.31 94 ILE A C 1
ATOM 733 O O . ILE A 1 94 ? 4.497 -3.890 -5.119 1.00 98.31 94 ILE A O 1
ATOM 737 N N . ILE A 1 95 ? 6.298 -4.835 -4.142 1.00 98.06 95 ILE A N 1
ATOM 738 C CA . ILE A 1 95 ? 5.589 -5.572 -3.104 1.00 98.06 95 ILE A CA 1
ATOM 739 C C . ILE A 1 95 ? 5.945 -4.962 -1.751 1.00 98.06 95 ILE A C 1
ATOM 741 O O . ILE A 1 95 ? 7.123 -4.800 -1.431 1.00 98.06 95 ILE A O 1
ATOM 745 N N . ILE A 1 96 ? 4.932 -4.641 -0.953 1.00 97.75 96 ILE A N 1
ATOM 746 C CA . ILE A 1 96 ? 5.087 -4.285 0.456 1.00 97.75 96 ILE A CA 1
ATOM 747 C C . ILE A 1 96 ? 4.661 -5.472 1.298 1.00 97.75 96 ILE A C 1
ATOM 749 O O . ILE A 1 96 ? 3.580 -6.014 1.088 1.00 97.75 96 ILE A O 1
ATOM 753 N N . VAL A 1 97 ? 5.499 -5.879 2.243 1.00 96.50 97 VAL A N 1
ATOM 754 C CA . VAL A 1 97 ? 5.145 -6.879 3.252 1.00 96.50 97 VAL A CA 1
ATOM 755 C C . VAL A 1 97 ? 5.045 -6.152 4.579 1.00 96.50 97 VAL A C 1
ATOM 757 O O . VAL A 1 97 ? 6.049 -5.638 5.058 1.00 96.50 97 VAL A O 1
ATOM 760 N N . ASP A 1 98 ? 3.842 -6.051 5.128 1.00 94.81 98 ASP A N 1
ATOM 761 C CA . ASP A 1 98 ? 3.563 -5.264 6.329 1.00 94.81 98 ASP A CA 1
ATOM 762 C C . ASP A 1 98 ? 2.448 -5.897 7.181 1.00 94.81 98 ASP A C 1
ATOM 764 O O . ASP A 1 98 ? 2.100 -7.061 6.968 1.00 94.81 98 ASP A O 1
ATOM 768 N N . ASP A 1 99 ? 1.893 -5.173 8.156 1.00 92.44 99 ASP A N 1
ATOM 769 C CA . ASP A 1 99 ? 0.839 -5.694 9.048 1.00 92.44 99 ASP A CA 1
ATOM 770 C C . ASP A 1 99 ? -0.427 -6.176 8.306 1.00 92.44 99 ASP A C 1
ATOM 772 O O . ASP A 1 99 ? -1.192 -6.988 8.834 1.00 92.44 99 ASP A O 1
ATOM 776 N N . PHE A 1 100 ? -0.652 -5.724 7.066 1.00 92.06 100 PHE A N 1
ATOM 777 C CA . PHE A 1 100 ? -1.742 -6.205 6.209 1.00 92.06 100 PHE A CA 1
ATOM 778 C C . PHE A 1 100 ? -1.371 -7.466 5.407 1.00 92.06 100 PHE A C 1
ATOM 780 O O . PHE A 1 100 ? -2.204 -8.006 4.672 1.00 92.06 100 PHE A O 1
ATOM 787 N N . GLY A 1 101 ? -0.136 -7.952 5.540 1.00 92.31 101 GLY A N 1
ATOM 788 C CA . GLY A 1 101 ? 0.450 -9.028 4.751 1.00 92.31 101 GLY A CA 1
ATOM 789 C C . GLY A 1 101 ? 1.181 -8.516 3.506 1.00 92.31 101 GLY A C 1
ATOM 790 O O . GLY A 1 101 ? 1.625 -7.375 3.438 1.00 92.31 101 GLY A O 1
ATOM 791 N N . ALA A 1 102 ? 1.337 -9.385 2.505 1.00 94.81 102 ALA A N 1
ATOM 792 C CA . ALA A 1 102 ? 1.968 -9.015 1.240 1.00 94.81 102 ALA A CA 1
ATOM 793 C C . ALA A 1 102 ? 0.975 -8.288 0.316 1.00 94.81 102 ALA A C 1
ATOM 795 O O . ALA A 1 102 ? -0.084 -8.825 -0.026 1.00 94.81 102 ALA A O 1
ATOM 796 N N . ARG A 1 103 ? 1.345 -7.085 -0.124 1.00 94.62 103 ARG A N 1
ATOM 797 C CA . ARG A 1 103 ? 0.562 -6.197 -0.987 1.00 94.62 103 ARG A CA 1
ATOM 798 C C . ARG A 1 103 ? 1.368 -5.837 -2.222 1.00 94.62 103 ARG A C 1
ATOM 800 O O . ARG A 1 103 ? 2.460 -5.292 -2.117 1.00 94.62 103 ARG A O 1
ATOM 807 N N . GLU A 1 104 ? 0.818 -6.103 -3.395 1.00 95.50 104 GLU A N 1
ATOM 808 C CA . GLU A 1 104 ? 1.355 -5.547 -4.631 1.00 95.50 104 GLU A CA 1
ATOM 809 C C . GLU A 1 104 ? 0.847 -4.121 -4.786 1.00 95.50 104 GLU A C 1
ATOM 811 O O . GLU A 1 104 ? -0.349 -3.907 -4.967 1.00 95.50 104 GLU A O 1
ATOM 816 N N . VAL A 1 105 ? 1.754 -3.155 -4.653 1.00 95.44 105 VAL A N 1
ATOM 817 C CA . VAL A 1 105 ? 1.412 -1.726 -4.642 1.00 95.44 105 VAL A CA 1
ATOM 818 C C . VAL A 1 105 ? 1.723 -1.030 -5.967 1.00 95.44 105 VAL A C 1
ATOM 820 O O . VAL A 1 105 ? 1.367 0.131 -6.168 1.00 95.44 105 VAL A O 1
ATOM 823 N N . TYR A 1 106 ? 2.402 -1.727 -6.874 1.00 96.38 106 TYR A N 1
ATOM 824 C CA . TYR A 1 106 ? 2.743 -1.225 -8.194 1.00 96.38 106 TYR A CA 1
ATOM 825 C C . TYR A 1 106 ? 3.050 -2.384 -9.136 1.00 96.38 106 TYR A C 1
ATOM 827 O O . TYR A 1 106 ? 3.762 -3.313 -8.746 1.00 96.38 106 TYR A O 1
ATOM 835 N N . ARG A 1 107 ? 2.565 -2.293 -10.375 1.00 96.62 107 ARG A N 1
ATOM 836 C CA . ARG A 1 107 ? 2.916 -3.189 -11.477 1.00 96.62 107 ARG A CA 1
ATOM 837 C C . ARG A 1 107 ? 2.800 -2.430 -12.792 1.00 96.62 107 ARG A C 1
ATOM 839 O O . ARG A 1 107 ? 1.699 -2.084 -13.199 1.00 96.62 107 ARG A O 1
ATOM 846 N N . GLU A 1 108 ? 3.914 -2.209 -13.475 1.00 97.69 108 GLU A N 1
ATOM 847 C CA . GLU A 1 108 ? 3.898 -1.562 -14.791 1.00 97.69 108 GLU A CA 1
ATOM 848 C C . GLU A 1 108 ? 5.094 -1.997 -15.642 1.00 97.69 108 GLU A C 1
ATOM 850 O O . GLU A 1 108 ? 6.135 -2.390 -15.116 1.00 97.69 108 GLU A O 1
ATOM 855 N N . ILE A 1 109 ? 4.960 -1.925 -16.967 1.00 98.19 109 ILE A N 1
ATOM 856 C CA . ILE A 1 109 ? 6.070 -2.141 -17.898 1.00 98.19 109 ILE A CA 1
ATOM 857 C C . ILE A 1 109 ? 6.809 -0.820 -18.103 1.00 98.19 109 ILE A C 1
ATOM 859 O O . ILE A 1 109 ? 6.225 0.164 -18.545 1.00 98.19 109 ILE A O 1
ATOM 863 N N . HIS A 1 110 ? 8.113 -0.831 -17.848 1.00 98.56 110 HIS A N 1
ATOM 864 C CA . HIS A 1 110 ? 9.004 0.306 -18.046 1.00 98.56 110 HIS A CA 1
ATOM 865 C C . HIS A 1 110 ? 9.992 0.053 -19.171 1.00 98.56 110 HIS A C 1
ATOM 867 O O . HIS A 1 110 ? 10.443 -1.076 -19.383 1.00 98.56 110 HIS A O 1
ATOM 873 N N . LYS A 1 111 ? 10.390 1.131 -19.847 1.00 98.50 111 LYS A N 1
ATOM 874 C CA . LYS A 1 111 ? 11.452 1.089 -20.852 1.00 98.50 111 LYS A CA 1
ATOM 875 C C . LYS A 1 111 ? 12.790 0.685 -20.217 1.00 98.50 111 LYS A C 1
ATOM 877 O O . LYS A 1 111 ? 13.115 1.129 -19.117 1.00 98.50 111 LYS A O 1
ATOM 882 N N . GLY A 1 112 ? 13.585 -0.118 -20.919 1.00 98.19 112 GLY A N 1
ATOM 883 C CA . GLY A 1 112 ? 14.979 -0.361 -20.533 1.00 98.19 112 GLY A CA 1
ATOM 884 C C . GLY A 1 112 ? 15.806 0.931 -20.509 1.00 98.19 112 GLY A C 1
ATOM 885 O O . GLY A 1 112 ? 15.537 1.858 -21.276 1.00 98.19 112 GLY A O 1
ATOM 886 N N . ASP A 1 113 ? 16.8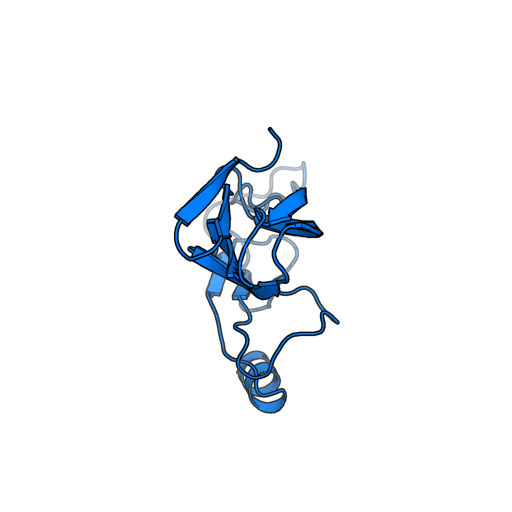07 0.982 -19.629 1.00 98.25 113 ASP A N 1
ATOM 887 C CA . ASP A 1 113 ? 17.624 2.178 -19.360 1.00 98.25 113 ASP A CA 1
ATOM 888 C C . ASP A 1 113 ? 16.796 3.403 -18.924 1.00 98.25 113 ASP A C 1
ATOM 890 O O . ASP A 1 113 ? 17.051 4.544 -19.309 1.00 98.25 113 ASP A O 1
ATOM 894 N N . SER A 1 114 ? 15.748 3.166 -18.136 1.00 98.56 114 SER A N 1
ATOM 895 C CA . SER A 1 114 ? 14.922 4.223 -17.549 1.00 98.56 114 SER A CA 1
ATOM 896 C C . SER A 1 114 ? 15.030 4.219 -16.029 1.00 98.56 114 SER A C 1
ATOM 898 O O . SER A 1 114 ? 15.438 3.229 -15.416 1.00 98.56 114 SER A O 1
ATOM 900 N N . SER A 1 115 ? 14.676 5.336 -15.402 1.00 98.19 115 SER A N 1
ATOM 901 C CA . SER A 1 115 ? 14.534 5.414 -13.955 1.00 98.19 115 SER A CA 1
ATOM 902 C C . SER A 1 115 ? 13.283 6.179 -13.570 1.00 98.19 115 SER A C 1
ATOM 904 O O . SER A 1 115 ? 12.830 7.075 -14.287 1.00 98.19 115 SER A O 1
ATOM 906 N N . PHE A 1 116 ? 12.724 5.817 -12.424 1.00 98.31 116 PHE A N 1
ATOM 907 C CA . PHE A 1 116 ? 11.595 6.515 -11.837 1.00 98.31 116 PHE A CA 1
ATOM 908 C C . PHE A 1 116 ? 11.644 6.418 -10.315 1.00 98.31 116 PHE A C 1
ATOM 910 O O . PHE A 1 116 ? 12.301 5.549 -9.739 1.00 98.31 116 PHE A O 1
ATOM 917 N N . THR A 1 117 ? 10.930 7.326 -9.663 1.00 97.69 117 THR A N 1
ATOM 918 C CA . THR A 1 117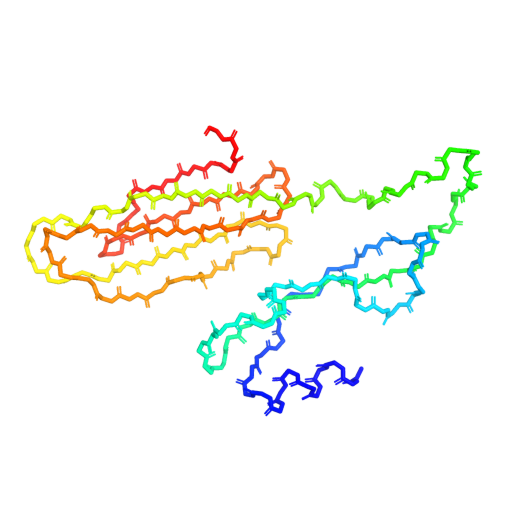 ? 10.805 7.349 -8.210 1.00 97.69 117 THR A CA 1
ATOM 919 C C . THR A 1 117 ? 9.441 6.820 -7.805 1.00 97.69 117 THR A C 1
ATOM 921 O O . THR A 1 117 ? 8.430 7.211 -8.387 1.00 97.69 117 THR A O 1
ATOM 924 N N . TYR A 1 118 ? 9.407 5.989 -6.768 1.00 96.25 118 TYR A N 1
ATOM 925 C CA . TYR A 1 118 ? 8.174 5.534 -6.141 1.00 96.25 118 TYR A CA 1
ATOM 926 C C . TYR A 1 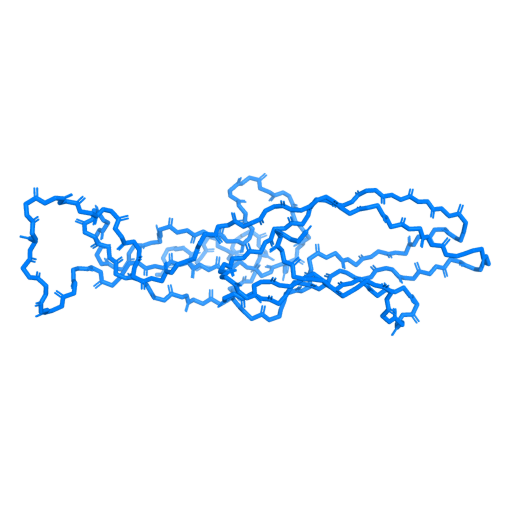118 ? 8.199 5.837 -4.642 1.00 96.25 118 TYR A C 1
ATOM 928 O O . TYR A 1 118 ? 9.191 5.569 -3.961 1.00 96.25 118 TYR A O 1
ATOM 936 N N . THR A 1 119 ? 7.107 6.399 -4.126 1.00 95.00 119 THR A N 1
ATOM 937 C CA . THR A 1 119 ? 6.916 6.613 -2.689 1.00 95.00 119 THR A CA 1
ATOM 938 C C . THR A 1 119 ? 6.058 5.488 -2.139 1.00 95.00 119 THR A C 1
ATOM 940 O O . THR A 1 119 ? 4.859 5.416 -2.396 1.00 95.00 119 THR A O 1
ATOM 943 N N . ALA A 1 120 ? 6.689 4.610 -1.374 1.00 94.19 120 ALA A N 1
ATOM 944 C CA . ALA A 1 120 ? 6.062 3.451 -0.781 1.00 94.19 120 ALA A CA 1
ATOM 945 C C . ALA A 1 120 ? 5.657 3.725 0.667 1.00 94.19 120 ALA A C 1
ATOM 947 O O . ALA A 1 120 ? 6.281 4.528 1.365 1.00 94.19 120 ALA A O 1
ATOM 948 N N . ARG A 1 121 ? 4.615 3.029 1.124 1.00 94.06 121 ARG A N 1
ATOM 949 C CA . ARG A 1 121 ? 4.125 3.089 2.502 1.00 94.06 121 ARG A CA 1
ATOM 950 C C . ARG A 1 121 ? 3.894 1.688 3.041 1.00 94.06 121 ARG A C 1
ATOM 952 O O . ARG A 1 121 ? 3.239 0.889 2.370 1.00 94.06 121 ARG A O 1
ATOM 959 N N . GLY A 1 122 ? 4.390 1.430 4.245 1.00 94.31 122 GLY A N 1
ATOM 960 C CA . GLY A 1 122 ? 4.205 0.174 4.969 1.00 94.31 122 GLY A CA 1
ATOM 961 C C . GLY A 1 122 ? 3.819 0.429 6.423 1.00 94.31 122 GLY A C 1
ATOM 962 O O . GLY A 1 122 ? 4.244 1.431 7.005 1.00 94.31 122 GLY A O 1
ATOM 963 N N . ARG A 1 123 ? 2.980 -0.446 6.982 1.00 91.81 123 ARG A N 1
ATOM 964 C CA . ARG A 1 123 ? 2.506 -0.379 8.373 1.00 91.81 123 ARG A CA 1
ATOM 965 C C . ARG A 1 123 ? 3.238 -1.382 9.273 1.00 91.81 123 ARG A C 1
ATOM 967 O O . ARG A 1 123 ? 3.301 -2.562 8.945 1.00 91.81 123 ARG A O 1
ATOM 974 N N . GLY A 1 124 ? 3.715 -0.918 10.424 1.00 89.25 124 GLY A N 1
ATOM 975 C CA . GLY A 1 124 ? 4.287 -1.774 11.464 1.00 89.25 124 GLY A CA 1
ATOM 976 C C . GLY A 1 124 ? 5.808 -1.887 11.405 1.00 89.25 124 GLY A C 1
ATOM 977 O O . GLY A 1 124 ? 6.447 -1.625 10.384 1.00 89.25 124 GLY A O 1
ATOM 978 N N . ALA A 1 125 ? 6.396 -2.294 12.530 1.00 88.06 125 ALA A N 1
ATOM 979 C CA . ALA A 1 125 ? 7.841 -2.255 12.762 1.00 88.06 125 ALA A CA 1
ATOM 980 C C . ALA A 1 125 ? 8.666 -3.235 11.907 1.00 88.06 125 ALA A C 1
ATOM 982 O O . ALA A 1 125 ? 9.892 -3.178 11.918 1.00 88.06 125 ALA A O 1
ATOM 983 N N . GLN A 1 126 ? 8.021 -4.177 11.218 1.00 88.81 126 GLN A N 1
ATOM 984 C CA . GLN A 1 126 ? 8.666 -5.159 10.334 1.00 88.81 126 GLN A CA 1
ATOM 985 C C . GLN A 1 126 ? 8.275 -4.948 8.865 1.00 88.81 126 GLN A C 1
ATOM 987 O O . GLN A 1 126 ? 8.434 -5.853 8.045 1.00 88.81 126 GLN A O 1
ATOM 992 N N . ALA A 1 127 ? 7.726 -3.772 8.536 1.00 94.06 127 ALA A N 1
ATOM 993 C CA . ALA A 1 127 ? 7.360 -3.443 7.173 1.00 94.06 127 ALA A CA 1
ATOM 994 C C . ALA A 1 127 ? 8.590 -3.472 6.258 1.00 94.06 127 ALA A C 1
ATOM 996 O O . ALA A 1 127 ? 9.645 -2.921 6.582 1.00 94.06 127 ALA A O 1
ATOM 997 N N . ARG A 1 128 ? 8.424 -4.066 5.077 1.00 96.62 128 ARG A N 1
ATOM 998 C CA . ARG A 1 128 ? 9.491 -4.291 4.099 1.00 96.62 128 ARG A CA 1
ATOM 999 C C . ARG A 1 128 ? 9.054 -3.930 2.689 1.00 96.62 128 ARG A C 1
ATOM 1001 O O . ARG A 1 128 ? 7.930 -4.228 2.285 1.00 96.62 128 ARG A O 1
ATOM 1008 N N . LEU A 1 129 ? 9.960 -3.312 1.936 1.00 97.81 129 LEU A N 1
ATOM 1009 C CA . LEU A 1 129 ? 9.799 -2.963 0.526 1.00 97.81 129 LEU A CA 1
ATOM 1010 C C . LEU A 1 129 ? 10.623 -3.911 -0.347 1.00 97.81 129 LEU A C 1
ATOM 1012 O O . LEU A 1 129 ? 11.843 -3.994 -0.209 1.00 97.81 129 LEU A O 1
ATOM 1016 N N . GLN A 1 130 ? 9.953 -4.549 -1.305 1.00 98.50 130 GLN A N 1
ATOM 1017 C CA . GLN A 1 130 ? 10.570 -5.401 -2.313 1.00 98.50 130 GLN A CA 1
ATOM 1018 C C . GLN A 1 130 ? 10.286 -4.871 -3.716 1.00 98.50 130 GLN A C 1
ATOM 1020 O O . GLN A 1 130 ? 9.133 -4.659 -4.086 1.00 98.50 130 GLN A O 1
ATOM 1025 N N . VAL A 1 131 ? 11.334 -4.681 -4.517 1.00 98.56 131 VAL A N 1
A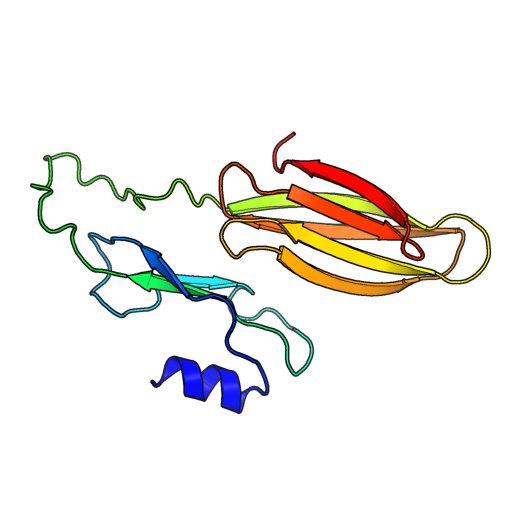TOM 1026 C CA . VAL A 1 131 ? 11.220 -4.269 -5.923 1.00 98.56 131 VAL A CA 1
ATOM 1027 C C . VAL A 1 131 ? 11.735 -5.381 -6.816 1.00 98.56 131 VAL A C 1
ATOM 1029 O O . VAL A 1 131 ? 12.901 -5.777 -6.731 1.00 98.56 131 VAL A O 1
ATOM 1032 N N . TYR A 1 132 ? 10.867 -5.849 -7.706 1.00 98.69 132 TYR A N 1
ATOM 1033 C CA . TYR A 1 132 ? 11.174 -6.837 -8.725 1.00 98.69 132 TYR A CA 1
ATOM 1034 C C . TYR A 1 132 ? 11.231 -6.174 -10.098 1.00 98.69 132 TYR A C 1
ATOM 1036 O O . TYR A 1 132 ? 10.343 -5.401 -10.443 1.00 98.69 132 TYR A O 1
ATOM 1044 N N . ILE A 1 133 ? 12.240 -6.513 -10.900 1.00 98.56 133 ILE A N 1
ATOM 1045 C CA . ILE A 1 133 ? 12.375 -6.068 -12.294 1.00 98.56 133 ILE A CA 1
ATOM 1046 C C . ILE A 1 133 ? 12.561 -7.308 -13.165 1.00 98.56 133 ILE A C 1
ATOM 1048 O O . ILE A 1 133 ? 13.454 -8.125 -12.918 1.00 98.56 133 ILE A O 1
ATOM 1052 N N . GLY A 1 134 ? 11.676 -7.503 -14.144 1.00 97.25 134 GLY A N 1
ATOM 1053 C CA . GLY A 1 134 ? 11.670 -8.699 -14.990 1.00 97.25 134 GLY A CA 1
ATOM 1054 C C . GLY A 1 134 ? 11.512 -10.006 -14.197 1.00 97.25 134 GLY A C 1
ATOM 1055 O O . GLY A 1 134 ? 12.047 -11.038 -14.600 1.00 97.25 134 GLY A O 1
ATOM 1056 N N . GLY A 1 135 ? 10.838 -9.953 -13.041 1.00 96.06 135 GLY A N 1
ATOM 1057 C CA . GLY A 1 135 ? 10.641 -11.087 -12.127 1.00 96.06 135 GLY A CA 1
ATOM 1058 C C . GLY A 1 135 ? 11.822 -11.400 -11.197 1.00 96.06 135 GLY A C 1
ATOM 1059 O O . GLY A 1 135 ? 11.729 -12.317 -10.384 1.00 96.06 135 GLY A O 1
ATOM 1060 N N . ARG A 1 136 ? 12.928 -10.651 -11.273 1.00 97.75 136 ARG A N 1
ATOM 1061 C CA . ARG A 1 136 ? 14.074 -10.786 -10.363 1.00 97.75 136 ARG A CA 1
ATOM 1062 C C . ARG A 1 136 ? 14.000 -9.731 -9.264 1.00 97.75 136 ARG A C 1
ATOM 1064 O O . ARG A 1 136 ? 13.677 -8.591 -9.558 1.00 97.75 136 ARG A O 1
ATOM 1071 N N . LEU A 1 137 ? 14.338 -10.093 -8.027 1.00 98.19 137 LEU A N 1
ATOM 1072 C CA . LEU A 1 137 ? 14.439 -9.162 -6.896 1.00 98.19 137 LEU A CA 1
ATOM 1073 C C . LEU A 1 137 ? 15.672 -8.252 -7.053 1.00 98.19 137 LEU A C 1
ATOM 1075 O O . LEU A 1 137 ? 16.784 -8.754 -7.237 1.00 98.19 137 LEU A O 1
ATOM 1079 N N . PHE A 1 138 ? 15.466 -6.935 -6.995 1.00 97.88 138 PHE A N 1
ATOM 1080 C CA . PHE A 1 138 ? 16.511 -5.903 -7.087 1.00 97.88 138 PHE A CA 1
ATOM 1081 C C . PHE A 1 138 ? 16.681 -5.118 -5.787 1.00 97.88 138 PHE A C 1
ATOM 1083 O O . PHE A 1 138 ? 17.808 -4.783 -5.432 1.00 97.88 138 PHE A O 1
ATOM 1090 N N . ILE A 1 139 ? 15.583 -4.825 -5.090 1.00 97.44 139 ILE A N 1
ATOM 1091 C CA . ILE A 1 139 ? 15.596 -4.118 -3.805 1.00 97.44 139 ILE A CA 1
ATOM 1092 C C . ILE A 1 139 ? 14.819 -4.963 -2.809 1.00 97.44 139 ILE A C 1
ATOM 1094 O O . ILE A 1 139 ? 13.722 -5.409 -3.131 1.00 97.44 139 ILE A O 1
ATOM 1098 N N . ASP A 1 140 ? 15.394 -5.169 -1.632 1.00 97.44 140 ASP A N 1
ATOM 1099 C CA . ASP A 1 140 ? 14.769 -5.802 -0.475 1.00 97.44 140 ASP A CA 1
ATOM 1100 C C . ASP A 1 140 ? 15.302 -5.083 0.763 1.00 97.44 140 ASP A C 1
ATOM 1102 O O . ASP A 1 140 ? 16.495 -5.186 1.055 1.00 97.44 140 ASP A O 1
ATOM 1106 N N . ARG A 1 141 ? 14.470 -4.259 1.401 1.00 95.38 141 ARG A N 1
ATOM 1107 C CA . ARG A 1 141 ? 14.879 -3.456 2.561 1.00 95.38 141 ARG A CA 1
ATOM 1108 C C . ARG A 1 141 ? 13.723 -3.214 3.513 1.00 95.38 141 ARG A C 1
ATOM 1110 O O . ARG A 1 141 ? 12.572 -3.104 3.075 1.00 95.38 141 ARG A O 1
ATOM 1117 N N . ASP A 1 142 ? 14.044 -3.088 4.789 1.00 94.94 142 ASP A N 1
ATOM 1118 C CA . ASP A 1 142 ? 13.063 -2.709 5.794 1.00 94.94 142 ASP A CA 1
ATOM 1119 C C . ASP A 1 142 ? 12.767 -1.198 5.679 1.00 94.94 142 ASP A C 1
ATOM 1121 O O . ASP A 1 142 ? 13.538 -0.420 5.107 1.00 94.94 142 ASP A O 1
ATOM 1125 N N . PHE A 1 143 ? 11.593 -0.769 6.134 1.00 92.25 143 PHE A N 1
ATOM 1126 C CA . PHE A 1 143 ? 11.259 0.653 6.162 1.00 92.25 143 PHE A CA 1
ATOM 1127 C C . PHE A 1 143 ? 12.012 1.368 7.297 1.00 92.25 143 PHE A C 1
ATOM 1129 O O . PHE A 1 143 ? 12.038 0.876 8.423 1.00 92.25 143 PHE A O 1
ATOM 1136 N N . GLY A 1 144 ? 12.546 2.568 7.034 1.00 77.06 144 GLY A N 1
ATOM 1137 C CA . GLY A 1 144 ? 13.257 3.371 8.035 1.00 77.06 144 GLY A CA 1
ATOM 1138 C C . GLY A 1 144 ? 14.744 3.040 8.228 1.00 77.06 144 GLY A C 1
ATOM 1139 O O . GLY A 1 144 ? 15.318 3.515 9.210 1.00 77.06 144 GLY A O 1
ATOM 1140 N N . GLU A 1 145 ? 15.347 2.252 7.328 1.00 62.38 145 GLU A N 1
ATOM 1141 C CA . GLU A 1 145 ? 16.806 2.027 7.237 1.00 62.38 145 GLU A CA 1
ATOM 1142 C C . GLU A 1 145 ? 17.568 3.149 6.513 1.00 62.38 145 GLU A C 1
ATOM 1144 O O . GLU A 1 145 ? 17.062 3.682 5.496 1.00 62.38 145 GLU A O 1
#

Foldseek 3Di:
DVVQVVCVVQQEAEAAEAEWAFAPDDFPAWPDWPPHPPDDDDRHHYIYTYTHRYHDPPDDDDPPNDRDRVAQFDKFKDKDKDAAAADAWKWKWKWKAAPSGIDTPDIDTDGHRDIDMDIDMHTHDAIWIWIDINNHTDDIDGGPD

Sequence (145 aa):
DDVRQQIADLGLKEGALIPEYSTTTPKDVVIEQDPPPRTEVEVGWKVNLVYSQGLPTGGRPDSEGIHHWTTDGAWHTETVNIYVPEGRDQEVAIIIVDDFGAREVYREIHKGDSSFTYTARGRGAQARLQVYIGGRLFIDRDFGE

pLDDT: mean 88.66, std 14.53, range [43.06, 98.69]

Secondary structure (DSSP, 8-state):
-HHHHHHHHTT-EEEEEEEE--SSS-TT-EEEEESPTT----TT-EEEEEEE--S-TT-PPPTT-----SS--PEEEEEEEEEEPSSS-EEEEEEEEETTEEEEEEEEEE-TTEEEEEEEEEESTT-EEEEEETTEEEEEEETT-